Protein AF-A0A1V9XJD4-F1 (afdb_monomer)

Nearest PDB structures (foldseek):
  8j9j-assembly1_B4  TM=3.685E-01  e=3.419E+00  Euglena gracilis
  7uj3-assembly1_B  TM=4.020E-01  e=5.989E+00  Respiratory syncytial virus

Foldseek 3Di:
DDDDDDPPPPPPPPPP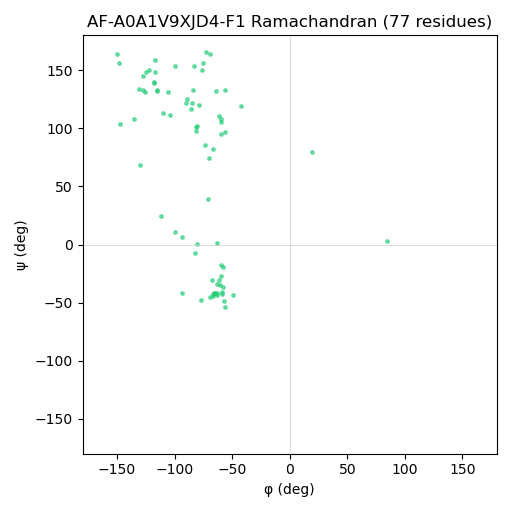DDDDDDQWDFDQDPVRDTDTDHDDDDDCPDQVNVQVVVQVVVVVVQCVVPVPDDDDDGDDDDD

Sequence (79 aa):
MPPTSEKTQLRVDQTLLQPPMNSFDVLHTSDGDTVLYTSESVGEGHPDKMCDQISDAILDAHIKQDPNAKVACETITKT

Structure (mmCIF, N/CA/C/O backbone):
data_AF-A0A1V9XJD4-F1
#
_entry.id   AF-A0A1V9XJD4-F1
#
loop_
_atom_site.group_PDB
_atom_site.id
_atom_site.type_symbol
_atom_site.label_atom_id
_atom_site.label_alt_id
_atom_site.label_comp_id
_atom_site.label_asym_id
_atom_site.label_entity_id
_atom_site.label_seq_id
_atom_site.pdbx_PDB_ins_code
_atom_site.Cartn_x
_atom_site.Cartn_y
_atom_site.Cartn_z
_atom_site.occupancy
_atom_site.B_iso_or_equiv
_atom_site.auth_seq_id
_atom_site.auth_comp_id
_atom_site.auth_asym_id
_atom_site.auth_atom_id
_atom_site.pdbx_PDB_model_num
ATOM 1 N N . MET A 1 1 ? -4.039 -31.091 -23.996 1.00 41.62 1 MET A N 1
ATOM 2 C CA . MET A 1 1 ? -4.464 -29.987 -23.112 1.00 41.62 1 MET A CA 1
ATOM 3 C C . MET A 1 1 ? -3.619 -30.055 -21.850 1.00 41.62 1 MET A C 1
ATOM 5 O O . MET A 1 1 ? -3.800 -31.008 -21.102 1.00 41.62 1 MET A O 1
ATOM 9 N N . PRO A 1 2 ? -2.653 -29.145 -21.656 1.00 46.72 2 PRO A N 1
ATOM 10 C CA . PRO A 1 2 ? -1.994 -28.975 -20.365 1.00 46.72 2 PRO A CA 1
ATOM 11 C C . PRO A 1 2 ? -2.926 -28.212 -19.398 1.00 46.72 2 PRO A C 1
ATOM 13 O O . PRO A 1 2 ? -3.771 -27.442 -19.866 1.00 46.72 2 PRO A O 1
ATOM 16 N N . PRO A 1 3 ? -2.834 -28.457 -18.080 1.00 41.88 3 PRO A N 1
ATOM 17 C CA . PRO A 1 3 ? -3.760 -27.903 -17.105 1.00 41.88 3 PRO A CA 1
ATOM 18 C C . PRO A 1 3 ? -3.504 -26.415 -16.822 1.00 41.88 3 PRO A C 1
ATOM 20 O O . PRO A 1 3 ? -2.424 -25.871 -17.032 1.00 41.88 3 PRO A O 1
ATOM 23 N N . THR A 1 4 ? -4.579 -25.792 -16.358 1.00 44.53 4 THR A N 1
ATOM 24 C CA . THR A 1 4 ? -4.809 -24.405 -15.948 1.00 44.53 4 THR A CA 1
ATOM 25 C C . THR A 1 4 ? -3.699 -23.763 -15.112 1.00 44.53 4 THR A C 1
ATOM 27 O O . THR A 1 4 ? -3.445 -24.181 -13.989 1.00 44.53 4 THR A O 1
ATOM 30 N N . SER A 1 5 ? -3.136 -22.684 -15.664 1.00 43.41 5 SER A N 1
ATOM 31 C CA . SER A 1 5 ? -2.736 -21.429 -15.004 1.00 43.41 5 SER A CA 1
ATOM 32 C C . SER A 1 5 ? -2.546 -21.469 -13.481 1.00 43.41 5 SER A C 1
ATOM 34 O O . SER A 1 5 ? -3.377 -20.957 -12.726 1.00 43.41 5 SER A O 1
ATOM 36 N N . GLU A 1 6 ? -1.402 -21.975 -13.039 1.00 40.16 6 GLU A N 1
ATOM 37 C CA . GLU A 1 6 ? -0.835 -21.585 -11.757 1.00 40.16 6 GLU A CA 1
ATOM 38 C C . GLU A 1 6 ? -0.099 -20.258 -11.982 1.00 40.16 6 GLU A C 1
ATOM 40 O O . GLU A 1 6 ? 0.974 -20.205 -12.580 1.00 40.16 6 GLU A O 1
ATOM 45 N N . LYS A 1 7 ? -0.729 -19.146 -11.584 1.00 43.41 7 LYS A N 1
ATOM 46 C CA . LYS A 1 7 ? -0.047 -17.855 -11.448 1.00 43.41 7 LYS A CA 1
ATOM 47 C C . LYS A 1 7 ? 0.894 -17.946 -10.247 1.00 43.41 7 LYS A C 1
ATOM 49 O O . LYS A 1 7 ? 0.616 -17.382 -9.192 1.00 43.41 7 LYS A O 1
ATOM 54 N N . THR A 1 8 ? 2.009 -18.649 -10.394 1.00 34.78 8 THR A N 1
ATOM 55 C CA . THR A 1 8 ? 3.144 -18.486 -9.492 1.00 34.78 8 THR A CA 1
ATOM 56 C C . THR A 1 8 ? 3.779 -17.154 -9.870 1.00 34.78 8 THR A C 1
ATOM 58 O O . THR A 1 8 ? 4.663 -17.078 -10.718 1.00 34.78 8 THR A O 1
ATOM 61 N N . GLN A 1 9 ? 3.261 -16.066 -9.293 1.00 47.09 9 GLN A N 1
ATOM 62 C CA . GLN A 1 9 ? 4.001 -14.816 -9.193 1.00 47.09 9 GLN A CA 1
ATOM 63 C C . GLN A 1 9 ? 5.287 -15.189 -8.457 1.00 47.09 9 GLN A C 1
ATOM 65 O O . GLN A 1 9 ? 5.275 -15.367 -7.239 1.00 47.09 9 GLN A O 1
ATOM 70 N N . LEU A 1 10 ? 6.366 -15.422 -9.203 1.00 41.31 10 LEU A N 1
ATOM 71 C CA . LEU A 1 10 ? 7.691 -15.619 -8.645 1.00 41.31 10 LEU A CA 1
ATOM 72 C C . LEU A 1 10 ? 8.008 -14.341 -7.873 1.00 41.31 10 LEU A C 1
ATOM 74 O O . LEU A 1 10 ? 8.423 -13.332 -8.438 1.00 4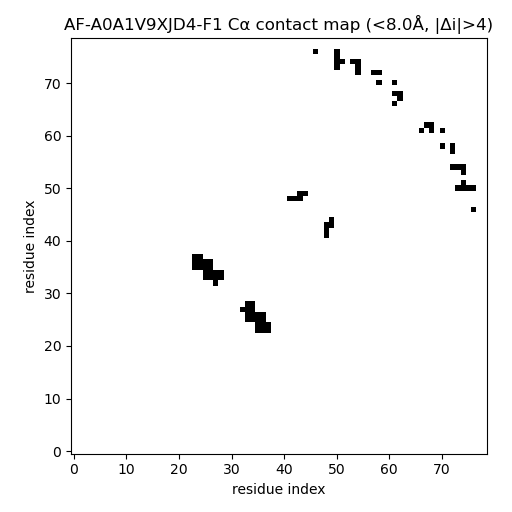1.31 10 LEU A O 1
ATOM 78 N N . ARG A 1 11 ? 7.736 -14.371 -6.568 1.00 43.47 11 ARG A N 1
ATOM 79 C CA . ARG A 1 11 ? 8.263 -13.426 -5.598 1.00 43.47 11 ARG A CA 1
ATOM 80 C C . ARG A 1 11 ? 9.756 -13.707 -5.559 1.0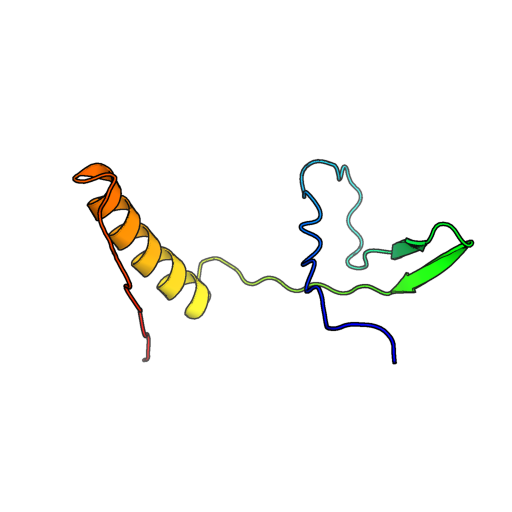0 43.47 11 ARG A C 1
ATOM 82 O O . ARG A 1 11 ? 10.224 -14.497 -4.749 1.00 43.47 11 ARG A O 1
ATOM 89 N N . VAL A 1 12 ? 10.473 -13.138 -6.524 1.00 48.00 12 VAL A N 1
ATOM 90 C CA . VAL A 1 12 ? 11.925 -13.054 -6.488 1.00 48.00 12 VAL A CA 1
ATOM 91 C C . VAL A 1 12 ? 12.259 -12.265 -5.233 1.00 48.00 12 VAL A C 1
ATOM 93 O O . VAL A 1 12 ? 11.962 -11.078 -5.112 1.00 48.00 12 VAL A O 1
ATOM 96 N N . ASP A 1 13 ? 12.737 -12.995 -4.235 1.00 40.25 13 ASP A N 1
ATOM 97 C CA . ASP A 1 13 ? 13.165 -12.449 -2.965 1.00 40.25 13 ASP A CA 1
ATOM 98 C C . ASP A 1 13 ? 14.301 -11.451 -3.237 1.00 40.25 13 ASP A C 1
ATOM 100 O O . ASP A 1 13 ? 15.405 -11.831 -3.630 1.00 40.25 13 ASP A O 1
ATOM 104 N N . GLN A 1 14 ? 14.007 -10.157 -3.078 1.00 50.81 14 GLN A N 1
ATOM 105 C CA . GLN A 1 14 ? 14.949 -9.050 -3.276 1.00 50.81 14 GLN A CA 1
ATOM 106 C C . GLN A 1 14 ? 16.145 -9.082 -2.302 1.00 50.81 14 GLN A C 1
ATOM 108 O O . GLN A 1 14 ? 16.994 -8.197 -2.360 1.00 50.81 14 GLN A O 1
ATOM 113 N N . THR A 1 15 ? 16.258 -10.075 -1.412 1.00 41.66 15 THR A N 1
ATOM 114 C CA . THR A 1 15 ? 17.344 -10.139 -0.424 1.00 41.66 15 THR A CA 1
ATOM 115 C C . THR A 1 15 ? 18.669 -10.718 -0.936 1.00 41.66 15 THR A C 1
ATOM 117 O O . THR A 1 15 ? 19.661 -10.615 -0.217 1.00 41.66 15 THR A O 1
ATOM 120 N N . LEU A 1 16 ? 18.754 -11.260 -2.163 1.00 46.56 16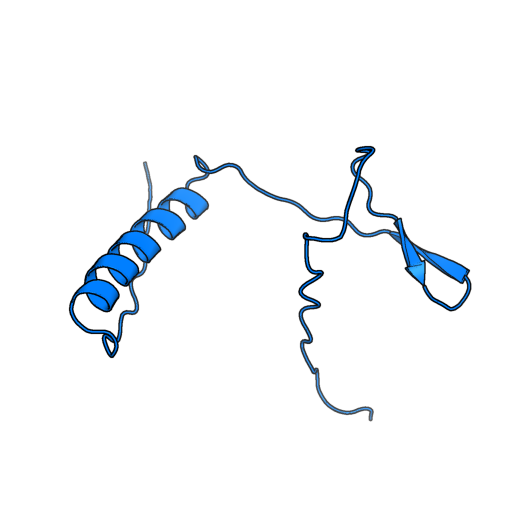 LEU A N 1
ATOM 121 C CA . LEU A 1 16 ? 19.995 -11.871 -2.689 1.00 46.56 16 LEU A CA 1
ATOM 122 C C . LEU A 1 16 ? 20.686 -11.122 -3.848 1.00 46.56 16 LEU A C 1
ATOM 124 O O . LEU A 1 16 ? 21.455 -11.731 -4.589 1.00 46.56 16 LEU A O 1
ATOM 128 N N . LEU A 1 17 ? 20.485 -9.809 -3.996 1.00 47.69 17 LEU A N 1
ATOM 129 C CA . LEU A 1 17 ? 21.240 -8.996 -4.963 1.00 47.69 17 LEU A CA 1
ATOM 130 C C . LEU A 1 17 ? 22.221 -8.033 -4.278 1.00 47.69 17 LEU A C 1
ATOM 132 O O . LEU A 1 17 ? 21.837 -7.074 -3.613 1.00 47.69 17 LEU A O 1
ATOM 136 N N . GLN A 1 18 ? 23.513 -8.286 -4.492 1.00 41.66 18 GLN A N 1
ATOM 137 C CA . GLN A 1 18 ? 24.610 -7.329 -4.322 1.00 41.66 18 GLN A CA 1
ATOM 138 C C . GLN A 1 18 ? 25.018 -6.739 -5.704 1.00 41.66 18 GLN A C 1
ATOM 140 O O . GLN A 1 18 ? 24.785 -7.392 -6.719 1.00 41.66 18 GLN A O 1
ATOM 145 N N . PRO A 1 19 ? 25.585 -5.508 -5.756 1.00 48.47 19 PRO A N 1
ATOM 146 C CA . PRO A 1 19 ? 25.729 -4.639 -6.955 1.00 48.47 19 PRO A CA 1
ATOM 147 C C . PRO A 1 19 ? 26.738 -5.154 -8.021 1.00 48.47 19 PRO A C 1
ATOM 149 O O . PRO A 1 19 ? 27.571 -5.986 -7.663 1.00 48.47 19 PRO A O 1
ATOM 152 N N . PRO A 1 20 ? 26.743 -4.666 -9.297 1.00 50.44 20 PRO A N 1
ATOM 153 C CA . PRO A 1 20 ? 26.432 -3.299 -9.743 1.00 50.44 20 PRO A CA 1
ATOM 154 C C . PRO A 1 20 ? 25.211 -3.130 -10.660 1.00 50.44 20 PRO A C 1
ATOM 156 O O . PRO A 1 20 ? 24.877 -3.962 -11.495 1.00 50.44 20 PRO A O 1
ATOM 159 N N . MET A 1 21 ? 24.592 -1.962 -10.491 1.00 51.25 21 MET A N 1
ATOM 160 C CA . MET A 1 21 ? 23.441 -1.434 -11.215 1.00 51.25 21 MET A CA 1
ATOM 161 C C . MET A 1 21 ? 23.734 -1.262 -12.711 1.00 51.25 21 MET A C 1
ATOM 163 O O . MET A 1 21 ? 24.456 -0.346 -13.089 1.00 51.25 21 MET A O 1
ATOM 167 N N . ASN A 1 22 ? 23.109 -2.081 -13.551 1.00 42.38 22 ASN A N 1
ATOM 168 C CA . ASN A 1 22 ? 22.692 -1.712 -14.902 1.00 42.38 22 ASN A CA 1
ATOM 169 C C . ASN A 1 22 ? 21.228 -2.146 -15.012 1.00 42.38 22 ASN A C 1
ATOM 171 O O . ASN A 1 22 ? 20.885 -3.232 -14.562 1.00 42.38 22 ASN A O 1
ATOM 175 N N . SER A 1 23 ? 20.367 -1.275 -15.534 1.00 48.56 23 SER A N 1
ATOM 176 C CA . SER A 1 23 ? 18.895 -1.333 -15.485 1.00 48.56 23 SER A CA 1
ATOM 177 C C . SER A 1 23 ? 18.269 -2.427 -16.365 1.00 48.56 23 SER A C 1
ATOM 179 O O . SER A 1 23 ? 17.277 -2.190 -17.053 1.00 48.56 23 SER A O 1
ATOM 181 N N . PHE A 1 24 ? 18.894 -3.598 -16.406 1.00 52.28 24 PHE A N 1
ATOM 182 C CA . PHE A 1 24 ? 18.494 -4.721 -17.222 1.00 52.28 24 PHE A CA 1
ATOM 183 C C . PHE A 1 24 ? 18.842 -6.030 -16.508 1.00 52.28 24 PHE A C 1
ATOM 185 O O . PHE A 1 24 ? 20.006 -6.434 -16.468 1.00 52.28 24 PHE A O 1
ATOM 192 N N . ASP A 1 25 ? 17.835 -6.690 -15.941 1.00 60.31 25 ASP A N 1
ATOM 193 C CA . ASP A 1 25 ? 18.027 -7.954 -15.237 1.00 60.31 25 ASP A CA 1
ATOM 194 C C . ASP A 1 25 ? 18.115 -9.090 -16.263 1.00 60.31 25 ASP A C 1
ATOM 196 O O . ASP A 1 25 ? 17.121 -9.535 -16.841 1.00 60.31 25 ASP A O 1
ATOM 200 N N . VAL A 1 26 ? 19.340 -9.543 -16.534 1.00 60.81 26 VAL A N 1
ATOM 201 C CA . VAL A 1 26 ? 19.597 -10.683 -17.419 1.00 60.81 26 VAL A CA 1
ATOM 202 C C . VAL A 1 26 ? 19.385 -11.973 -16.630 1.00 60.81 26 VAL A C 1
ATOM 204 O O . VAL A 1 26 ? 20.276 -12.437 -15.911 1.00 60.81 26 VAL A O 1
ATOM 207 N N . LEU A 1 27 ? 18.203 -12.571 -16.777 1.00 67.56 27 LEU A N 1
ATOM 208 C CA . LEU A 1 27 ? 17.910 -13.876 -16.194 1.00 67.56 27 LEU A CA 1
ATOM 209 C C . LEU A 1 27 ? 18.528 -14.969 -17.070 1.00 67.56 27 LEU A C 1
ATOM 211 O O . LEU A 1 27 ? 18.209 -15.105 -18.254 1.00 67.56 27 LEU A O 1
ATOM 215 N N . HIS A 1 28 ? 19.421 -15.755 -16.475 1.00 62.19 28 HIS A N 1
ATOM 216 C CA . HIS A 1 28 ? 19.995 -16.932 -17.116 1.00 62.19 28 HIS A CA 1
ATOM 217 C C . HIS A 1 28 ? 19.121 -18.142 -16.799 1.00 62.19 28 HIS A C 1
ATOM 219 O O . HIS A 1 28 ? 18.901 -18.466 -15.630 1.00 62.19 28 HIS A O 1
ATOM 225 N N . THR A 1 29 ? 18.618 -18.803 -17.838 1.00 61.50 29 THR A N 1
ATOM 226 C CA . THR A 1 29 ? 17.905 -20.075 -17.687 1.00 61.50 29 THR A CA 1
ATOM 227 C C . THR A 1 29 ? 18.908 -21.231 -17.615 1.00 61.50 29 THR A C 1
ATOM 229 O O . THR A 1 29 ? 20.026 -21.133 -18.125 1.00 61.50 29 THR A O 1
ATOM 232 N N . SER A 1 30 ? 18.529 -22.333 -16.962 1.00 65.12 30 SER A N 1
ATOM 233 C CA . SER A 1 30 ? 19.369 -23.531 -16.783 1.00 65.12 30 SER A CA 1
ATOM 234 C C . SER A 1 30 ? 19.852 -24.163 -18.093 1.00 65.12 30 SER A C 1
ATOM 236 O O . SER A 1 30 ? 20.838 -24.896 -18.080 1.00 65.12 30 SER A O 1
ATOM 238 N N . ASP A 1 31 ? 19.188 -23.854 -19.207 1.00 73.62 31 ASP A N 1
ATOM 239 C CA . ASP A 1 31 ? 19.480 -24.378 -20.543 1.00 73.62 31 ASP A CA 1
ATOM 240 C C . ASP A 1 31 ? 20.421 -23.471 -21.362 1.00 73.62 31 ASP A C 1
ATOM 242 O O . ASP A 1 31 ? 20.702 -23.750 -22.524 1.00 73.62 31 ASP A O 1
ATOM 246 N N . GLY A 1 32 ? 2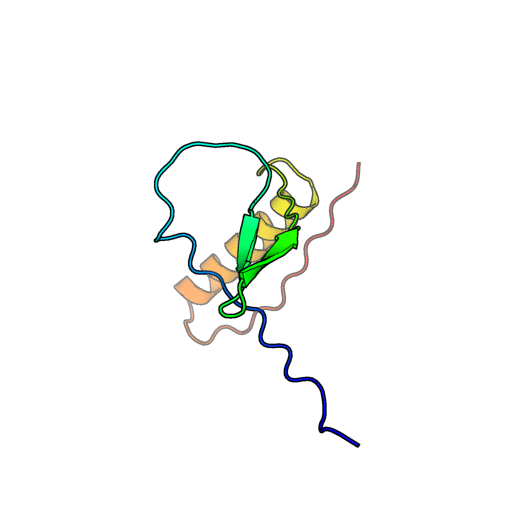0.966 -22.407 -20.754 1.00 66.00 32 GLY A N 1
ATOM 247 C CA . GLY A 1 32 ? 21.934 -21.510 -21.396 1.00 66.00 32 GLY A CA 1
ATOM 248 C C . GLY A 1 32 ? 21.310 -20.397 -22.241 1.00 66.00 32 GLY A C 1
ATOM 249 O O . GLY A 1 32 ? 22.044 -19.591 -22.812 1.00 66.00 32 GLY A O 1
ATOM 250 N N . ASP A 1 33 ? 19.979 -20.305 -22.273 1.00 74.56 33 ASP A N 1
ATOM 251 C CA . ASP A 1 33 ? 19.262 -19.247 -22.977 1.00 74.56 33 ASP A CA 1
ATOM 252 C C . ASP A 1 33 ? 19.146 -17.983 -22.112 1.00 74.56 33 ASP A C 1
ATOM 254 O O . ASP A 1 33 ? 18.780 -18.029 -20.928 1.00 74.56 33 ASP A O 1
ATOM 258 N N . THR A 1 34 ? 19.451 -16.834 -22.724 1.00 83.06 34 THR A N 1
ATOM 259 C CA . THR A 1 34 ? 19.313 -15.508 -22.115 1.00 83.06 34 THR A CA 1
ATOM 260 C C . THR A 1 34 ? 17.891 -14.987 -22.278 1.00 83.06 34 THR A C 1
ATOM 262 O O . THR A 1 34 ? 17.424 -14.784 -23.400 1.00 83.06 34 THR A O 1
ATOM 265 N N . VAL A 1 35 ? 17.228 -14.694 -21.158 1.00 80.94 35 VAL A N 1
ATOM 266 C CA . VAL A 1 35 ? 15.913 -14.049 -21.156 1.00 80.94 35 VAL A CA 1
ATOM 267 C C . VAL A 1 35 ? 16.054 -12.593 -20.730 1.00 80.94 35 VAL A C 1
ATOM 269 O O . VAL A 1 35 ? 16.688 -12.262 -19.728 1.00 80.94 35 VAL A O 1
ATOM 272 N N . LEU A 1 36 ? 15.441 -11.720 -21.524 1.00 83.44 36 LEU A N 1
ATOM 273 C CA . LEU A 1 36 ? 15.345 -10.292 -21.270 1.00 83.44 36 LEU A CA 1
ATOM 274 C C . LEU A 1 36 ? 14.137 -10.012 -20.367 1.00 83.44 36 LEU A C 1
ATOM 276 O O . LEU A 1 36 ? 13.002 -10.257 -20.778 1.00 83.44 36 LEU A O 1
ATOM 280 N N . TYR A 1 37 ? 14.378 -9.499 -19.157 1.00 81.06 37 TYR A N 1
ATOM 281 C CA . T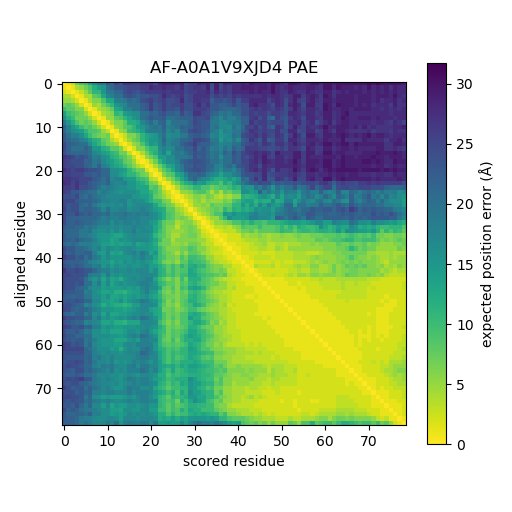YR A 1 37 ? 13.329 -9.117 -18.213 1.00 81.06 37 TYR A CA 1
ATOM 282 C C . TYR A 1 37 ? 13.382 -7.619 -17.906 1.00 81.06 37 TYR A C 1
ATOM 284 O O . TYR A 1 37 ? 14.452 -7.037 -17.735 1.00 81.06 37 TYR A O 1
ATOM 292 N N . THR A 1 38 ? 12.210 -6.994 -17.825 1.00 79.94 38 THR A N 1
ATOM 293 C CA . THR A 1 38 ? 12.064 -5.580 -17.470 1.00 79.94 38 THR A CA 1
ATOM 294 C C . THR A 1 38 ? 11.070 -5.441 -16.328 1.00 79.94 38 THR A C 1
ATOM 296 O O . THR A 1 38 ? 9.973 -5.996 -16.402 1.00 79.94 38 THR A O 1
ATOM 299 N N . SER A 1 39 ? 11.430 -4.664 -15.308 1.00 87.56 39 SER A N 1
ATOM 300 C CA . SER A 1 39 ? 10.543 -4.266 -14.213 1.00 87.56 39 SER A CA 1
ATOM 301 C C . SER A 1 39 ? 10.516 -2.748 -14.094 1.00 87.56 39 SER A C 1
ATOM 303 O O . SER A 1 39 ? 11.525 -2.087 -14.337 1.00 87.56 39 SER A O 1
ATOM 305 N N . GLU A 1 40 ? 9.381 -2.203 -13.669 1.00 89.00 40 GLU A N 1
ATOM 306 C CA . GLU A 1 40 ? 9.218 -0.783 -13.353 1.00 89.00 40 GLU A CA 1
ATOM 307 C C . GLU A 1 40 ? 8.872 -0.581 -11.873 1.00 89.00 40 GLU A C 1
ATOM 309 O O . GLU A 1 40 ? 8.413 -1.500 -11.189 1.00 89.00 40 GLU A O 1
ATOM 314 N N . SER A 1 41 ? 9.121 0.625 -11.367 1.00 89.25 41 SER A N 1
ATOM 315 C CA . SER A 1 41 ? 8.716 1.064 -10.034 1.00 89.25 41 SER A CA 1
ATOM 316 C C . SER A 1 41 ? 8.428 2.565 -10.047 1.00 89.25 41 SER A C 1
ATOM 318 O O . SER A 1 41 ? 8.924 3.305 -10.897 1.00 89.25 41 SER A O 1
ATOM 320 N N . VAL A 1 42 ? 7.608 3.018 -9.102 1.00 90.25 42 VAL A N 1
ATOM 321 C CA . VAL A 1 42 ? 7.248 4.430 -8.926 1.00 90.25 42 VAL A CA 1
ATOM 322 C C . VAL A 1 42 ? 7.614 4.883 -7.513 1.00 90.25 42 VAL A C 1
ATOM 324 O O . VAL A 1 42 ? 7.618 4.079 -6.581 1.00 90.25 42 VAL A O 1
ATOM 327 N N . GLY A 1 43 ? 7.947 6.166 -7.353 1.00 87.19 43 GLY A N 1
ATOM 328 C CA . GLY A 1 43 ? 8.299 6.741 -6.052 1.00 87.19 43 GLY A CA 1
ATOM 329 C C . GLY A 1 43 ? 7.094 6.914 -5.121 1.00 87.19 43 GLY A C 1
ATOM 330 O O . GLY A 1 43 ? 5.946 6.894 -5.558 1.00 87.19 43 GLY A O 1
ATOM 331 N N . GLU A 1 44 ? 7.355 7.154 -3.836 1.00 87.00 44 GLU A N 1
ATOM 332 C CA . GLU A 1 44 ? 6.321 7.275 -2.789 1.00 87.00 44 GLU A CA 1
ATOM 333 C C . GLU A 1 44 ? 5.310 8.407 -3.030 1.00 87.00 44 GLU A C 1
ATOM 335 O O . GLU A 1 44 ? 4.167 8.313 -2.594 1.00 87.00 44 GLU A O 1
ATOM 340 N N . GLY A 1 45 ? 5.712 9.462 -3.745 1.00 88.56 45 GLY A N 1
ATOM 341 C CA . GLY A 1 45 ? 4.836 10.575 -4.122 1.00 88.56 45 GLY A CA 1
ATOM 342 C C . GLY A 1 45 ? 3.945 10.303 -5.338 1.00 88.56 45 GLY A C 1
ATOM 343 O O . GLY A 1 45 ? 3.212 11.197 -5.756 1.00 88.56 45 GLY A O 1
ATOM 344 N N . HIS A 1 46 ? 4.017 9.113 -5.946 1.00 94.81 46 HIS A N 1
ATOM 345 C CA . HIS A 1 46 ? 3.093 8.740 -7.013 1.00 94.81 46 HIS A CA 1
ATOM 346 C C . HIS A 1 46 ? 1.665 8.677 -6.445 1.00 94.81 46 HIS A C 1
ATOM 348 O O . HIS A 1 46 ? 1.483 8.040 -5.408 1.00 94.81 46 HIS A O 1
ATOM 354 N N . PRO A 1 47 ? 0.650 9.278 -7.094 1.00 91.06 47 PRO A N 1
ATOM 355 C CA . PRO A 1 47 ? -0.722 9.309 -6.580 1.00 91.06 47 PRO A CA 1
ATOM 356 C C . PRO A 1 47 ? -1.245 7.937 -6.136 1.00 91.06 47 PRO A C 1
ATOM 358 O O . PRO A 1 47 ? -1.775 7.818 -5.036 1.00 91.06 47 PRO A O 1
ATOM 361 N N . ASP A 1 48 ? -0.990 6.892 -6.925 1.00 92.38 48 ASP A N 1
ATOM 362 C CA . ASP A 1 48 ? -1.373 5.519 -6.567 1.00 92.38 48 ASP A CA 1
ATOM 363 C C . ASP A 1 48 ? -0.664 5.032 -5.296 1.00 92.38 48 ASP A C 1
ATOM 365 O O . ASP A 1 48 ? -1.301 4.491 -4.398 1.00 92.38 48 ASP A O 1
ATOM 369 N N . LYS A 1 49 ? 0.642 5.301 -5.156 1.00 91.31 49 LYS A N 1
ATOM 370 C CA . LYS A 1 49 ? 1.399 4.939 -3.948 1.00 91.31 49 LYS A CA 1
ATOM 371 C C . LYS A 1 49 ? 0.977 5.727 -2.725 1.00 91.31 49 LYS A C 1
ATOM 373 O O . LYS A 1 49 ? 1.063 5.205 -1.617 1.00 91.31 49 LYS A O 1
ATOM 378 N N . MET A 1 50 ? 0.523 6.961 -2.905 1.00 94.75 50 MET A N 1
ATOM 379 C CA . MET A 1 50 ? -0.075 7.722 -1.817 1.00 94.75 50 MET A CA 1
ATOM 380 C C . MET A 1 50 ? -1.400 7.090 -1.375 1.00 94.75 50 MET A C 1
ATOM 382 O O . MET A 1 50 ? -1.644 6.973 -0.177 1.00 94.75 50 MET A O 1
ATOM 386 N N . CYS A 1 51 ? -2.241 6.651 -2.316 1.00 95.50 51 CYS A N 1
ATOM 387 C CA . CYS A 1 51 ? -3.484 5.941 -2.011 1.00 95.50 51 CYS A CA 1
ATOM 388 C C . CYS A 1 51 ? -3.235 4.598 -1.305 1.00 95.50 51 CYS A C 1
ATOM 390 O O . CYS A 1 51 ? -3.930 4.309 -0.327 1.00 95.50 51 CYS A O 1
ATOM 392 N N . ASP A 1 52 ? -2.228 3.831 -1.735 1.00 94.50 52 ASP A N 1
ATOM 393 C CA . ASP A 1 52 ? -1.781 2.605 -1.055 1.00 94.50 52 ASP A CA 1
ATOM 394 C C . ASP A 1 52 ? -1.403 2.913 0.404 1.00 94.50 52 ASP A C 1
ATOM 396 O O . ASP A 1 52 ? -1.976 2.347 1.332 1.00 94.50 52 ASP A O 1
ATOM 400 N N . GLN A 1 53 ? -0.514 3.894 0.618 1.00 96.06 53 GLN A N 1
ATOM 401 C CA . GLN A 1 53 ? -0.039 4.277 1.954 1.00 96.06 53 GLN A CA 1
ATOM 402 C C . GLN A 1 53 ? -1.173 4.710 2.890 1.00 96.06 53 GLN A C 1
ATOM 404 O O . GLN A 1 53 ? -1.175 4.363 4.071 1.00 96.06 53 GLN A O 1
ATOM 409 N N . ILE A 1 54 ? -2.144 5.474 2.383 1.00 96.38 54 ILE A N 1
ATOM 410 C CA . ILE A 1 54 ? -3.299 5.913 3.175 1.00 96.38 54 ILE A CA 1
ATOM 411 C C . ILE A 1 54 ? -4.178 4.716 3.555 1.00 96.38 54 ILE A C 1
ATOM 413 O O . ILE A 1 54 ? -4.610 4.611 4.705 1.00 96.38 54 ILE A O 1
ATOM 417 N N . SER A 1 55 ? -4.432 3.814 2.606 1.00 96.31 55 SER A N 1
ATOM 418 C CA . SER A 1 55 ? -5.276 2.636 2.830 1.00 96.31 55 SER A CA 1
ATOM 419 C C . SER A 1 55 ? -4.630 1.672 3.835 1.00 96.31 55 SER A C 1
ATOM 421 O O . SER A 1 55 ? -5.305 1.216 4.762 1.00 96.31 55 SER A O 1
ATOM 423 N N . ASP A 1 56 ? -3.317 1.449 3.726 1.00 96.50 56 ASP A N 1
ATOM 424 C CA . ASP A 1 56 ? -2.536 0.626 4.657 1.00 96.50 56 ASP A CA 1
ATOM 425 C C . ASP A 1 56 ? -2.490 1.240 6.062 1.00 96.50 56 ASP A C 1
ATOM 427 O O . ASP A 1 56 ? -2.707 0.540 7.049 1.00 96.50 56 ASP A O 1
ATOM 431 N N . ALA A 1 57 ? -2.323 2.561 6.185 1.00 97.69 57 ALA A N 1
ATOM 432 C CA . ALA A 1 57 ? -2.338 3.227 7.490 1.00 97.69 57 ALA A CA 1
ATOM 433 C C . ALA A 1 57 ? -3.678 3.041 8.231 1.00 97.69 57 ALA A C 1
ATOM 435 O O . ALA A 1 57 ? -3.713 2.912 9.460 1.00 97.69 57 ALA A O 1
ATOM 436 N N . ILE A 1 58 ? -4.794 3.009 7.495 1.00 96.69 58 ILE A N 1
ATOM 437 C CA . ILE A 1 58 ? -6.118 2.720 8.057 1.00 96.69 58 ILE A CA 1
ATOM 438 C C . ILE A 1 58 ? -6.205 1.253 8.491 1.00 96.69 58 ILE A C 1
ATOM 440 O O . ILE A 1 58 ? -6.685 0.983 9.596 1.00 96.69 58 ILE A O 1
ATOM 444 N N . LEU A 1 59 ? -5.738 0.314 7.664 1.00 96.69 59 LEU A N 1
ATOM 445 C CA . LEU A 1 59 ? -5.678 -1.109 8.006 1.00 96.69 59 LEU A CA 1
ATOM 446 C C . LEU A 1 59 ? -4.854 -1.340 9.283 1.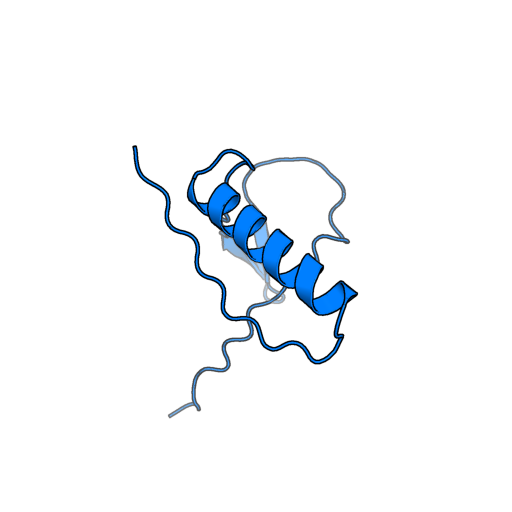00 96.69 59 LEU A C 1
ATOM 448 O O . LEU A 1 59 ? -5.345 -1.971 10.221 1.00 96.69 59 LEU A O 1
ATOM 452 N N . ASP A 1 60 ? -3.658 -0.757 9.363 1.00 97.19 60 ASP A N 1
ATOM 453 C CA . ASP A 1 60 ? -2.751 -0.861 10.507 1.00 97.19 60 ASP A CA 1
ATOM 454 C C . ASP A 1 60 ? -3.398 -0.354 11.799 1.00 97.19 60 ASP A C 1
ATOM 456 O O . ASP A 1 60 ? -3.304 -0.989 12.854 1.00 97.19 60 ASP A O 1
ATOM 460 N N . ALA A 1 61 ? -4.109 0.775 11.726 1.00 97.69 61 ALA A N 1
ATOM 461 C CA . ALA A 1 61 ? -4.811 1.340 12.873 1.00 97.69 61 ALA A CA 1
ATOM 462 C C . ALA A 1 61 ? -5.916 0.412 13.408 1.00 97.69 61 ALA A C 1
ATOM 464 O O . ALA A 1 61 ? -6.143 0.377 14.623 1.00 97.69 61 ALA A O 1
ATOM 465 N N . HIS A 1 62 ? -6.589 -0.336 12.526 1.00 97.38 62 HIS A N 1
ATOM 466 C CA . HIS A 1 62 ? -7.614 -1.309 12.907 1.00 97.38 62 HIS A CA 1
ATOM 467 C C . HIS A 1 62 ? -6.998 -2.600 13.447 1.00 97.38 62 HIS A C 1
ATOM 469 O O . HIS A 1 62 ? -7.384 -3.027 14.533 1.00 97.38 62 HIS A O 1
ATOM 475 N N . ILE A 1 63 ? -5.997 -3.171 12.766 1.00 97.25 63 ILE A N 1
ATOM 476 C CA . ILE A 1 63 ? -5.293 -4.384 13.217 1.00 97.25 63 ILE A CA 1
ATOM 477 C C . ILE A 1 63 ? -4.662 -4.172 14.600 1.00 97.25 63 ILE A C 1
ATOM 479 O O . ILE A 1 63 ? -4.677 -5.072 15.440 1.00 97.25 63 ILE A O 1
ATOM 483 N N . LYS A 1 64 ? -4.146 -2.965 14.876 1.00 97.50 64 LYS A N 1
ATOM 484 C CA . LYS A 1 64 ? -3.574 -2.611 16.184 1.00 97.50 64 LYS A CA 1
ATOM 485 C C . LYS A 1 64 ? -4.589 -2.685 17.331 1.00 97.50 64 LYS A C 1
ATOM 487 O O . LYS A 1 64 ? -4.190 -2.930 18.468 1.00 97.50 64 LYS A O 1
ATOM 492 N N . GLN A 1 65 ? -5.867 -2.430 17.058 1.00 97.56 65 GLN A N 1
ATOM 493 C CA . GLN A 1 65 ? -6.938 -2.438 18.061 1.00 97.56 65 GLN A CA 1
ATOM 494 C C . GLN A 1 65 ? -7.640 -3.796 18.138 1.00 97.56 65 GLN A C 1
ATOM 496 O O . GLN A 1 65 ? -7.919 -4.278 19.234 1.00 97.56 65 GLN A O 1
ATOM 501 N N . ASP A 1 66 ? -7.900 -4.413 16.987 1.00 97.06 66 ASP A N 1
ATOM 502 C CA . ASP A 1 66 ? -8.480 -5.744 16.858 1.00 97.06 66 ASP A CA 1
ATOM 503 C C . ASP A 1 66 ? -7.700 -6.543 15.799 1.00 97.06 66 ASP A C 1
ATOM 505 O O . ASP A 1 66 ? -7.854 -6.295 14.601 1.00 97.06 66 ASP A O 1
ATOM 509 N N . PRO A 1 67 ? -6.896 -7.542 16.207 1.00 96.25 67 PRO A N 1
ATOM 510 C CA . PRO A 1 67 ? -6.162 -8.396 15.275 1.00 96.25 67 PRO A CA 1
ATOM 511 C C . PRO A 1 67 ? -7.044 -9.181 14.292 1.00 96.25 67 PRO A C 1
ATOM 513 O O . PRO A 1 67 ? -6.533 -9.677 13.292 1.00 96.25 67 PRO A O 1
ATOM 516 N N . ASN A 1 68 ? -8.347 -9.321 14.564 1.00 96.88 68 ASN A N 1
ATOM 517 C CA . ASN A 1 68 ? -9.302 -9.979 13.669 1.00 96.88 68 ASN A CA 1
ATOM 518 C C . ASN A 1 68 ? -10.128 -8.982 12.839 1.00 96.88 68 ASN A C 1
ATOM 520 O O . ASN A 1 68 ? -11.106 -9.386 12.195 1.00 96.88 68 ASN A O 1
ATOM 524 N N . ALA A 1 69 ? -9.758 -7.696 12.848 1.00 96.00 69 ALA A N 1
ATOM 525 C CA . ALA A 1 69 ? -10.438 -6.662 12.087 1.00 96.00 69 ALA A CA 1
ATOM 526 C C . ALA A 1 69 ? -10.473 -7.008 10.592 1.00 96.00 69 ALA A C 1
ATOM 528 O O . ALA A 1 69 ? -9.470 -7.379 9.982 1.00 96.00 69 ALA A O 1
ATOM 529 N N . LYS A 1 70 ? -11.651 -6.854 9.984 1.00 95.88 70 LYS A N 1
ATOM 530 C CA . LYS A 1 70 ? -11.852 -7.008 8.540 1.00 95.88 70 LYS A CA 1
ATOM 531 C C . LYS A 1 70 ? -11.994 -5.626 7.919 1.00 95.88 70 LYS A C 1
ATOM 533 O O . LYS A 1 70 ? -12.995 -4.956 8.158 1.00 95.88 70 LYS A O 1
ATOM 538 N N . VAL A 1 71 ? -11.007 -5.214 7.130 1.00 93.25 71 VAL A N 1
ATOM 539 C CA . VAL A 1 71 ? -10.951 -3.889 6.497 1.00 93.25 71 VAL A CA 1
ATOM 540 C C . VAL A 1 71 ? -10.767 -4.062 4.991 1.00 93.25 71 VAL A C 1
ATOM 542 O O . VAL A 1 71 ? -9.911 -4.824 4.553 1.00 93.25 71 VAL A O 1
ATOM 545 N N . ALA A 1 72 ? -11.587 -3.359 4.214 1.00 95.25 72 ALA A N 1
ATOM 546 C CA . ALA A 1 72 ? -11.502 -3.261 2.757 1.00 95.25 72 ALA A CA 1
ATOM 547 C C . ALA A 1 72 ? -11.560 -1.772 2.386 1.00 95.25 72 ALA A C 1
ATOM 549 O O . ALA A 1 72 ? -12.586 -1.266 1.935 1.00 95.25 72 ALA A O 1
ATOM 550 N N . CYS A 1 73 ? -10.499 -1.048 2.747 1.00 94.75 73 CYS A N 1
ATOM 551 C CA . CYS A 1 73 ? -10.410 0.394 2.556 1.00 94.75 73 CYS A CA 1
ATOM 552 C C . CYS A 1 73 ? -9.816 0.698 1.179 1.00 94.75 73 CYS A C 1
ATOM 554 O O . CYS A 1 73 ? -8.715 0.249 0.886 1.00 94.75 73 CYS A O 1
ATOM 556 N N . GLU A 1 74 ? -10.528 1.490 0.381 1.00 96.38 74 GLU A N 1
ATOM 557 C CA . GLU A 1 74 ? -10.104 1.935 -0.948 1.00 96.38 74 GLU A CA 1
ATOM 558 C C . GLU A 1 74 ? -9.914 3.454 -0.927 1.00 96.38 74 GLU A C 1
ATOM 560 O O . GLU A 1 74 ? -10.791 4.181 -0.448 1.00 96.38 74 GLU A O 1
ATOM 565 N N . THR A 1 75 ? -8.796 3.945 -1.463 1.00 95.62 75 THR A N 1
ATOM 566 C CA . THR A 1 75 ? -8.505 5.385 -1.529 1.00 95.62 75 THR A CA 1
ATOM 567 C C . THR A 1 75 ? -8.450 5.853 -2.979 1.00 95.62 75 THR A C 1
ATOM 569 O O . THR A 1 75 ? -7.763 5.264 -3.806 1.00 95.62 75 THR A O 1
ATOM 572 N N . ILE A 1 76 ? -9.145 6.953 -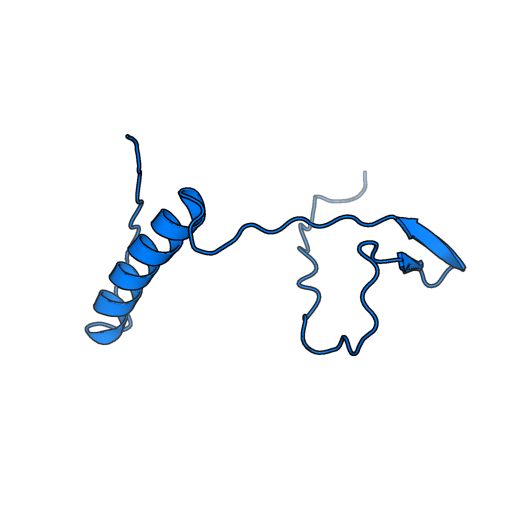3.279 1.00 95.69 76 ILE A N 1
ATOM 573 C CA . ILE A 1 76 ? -9.102 7.636 -4.577 1.00 95.69 76 ILE A CA 1
ATOM 574 C C . ILE A 1 76 ? -8.563 9.052 -4.395 1.00 95.69 76 ILE A C 1
ATOM 576 O O . ILE A 1 76 ? -8.926 9.747 -3.445 1.00 95.69 76 ILE A O 1
ATOM 580 N N . THR A 1 77 ? -7.723 9.498 -5.324 1.00 93.19 77 THR A N 1
ATOM 581 C CA . THR A 1 77 ? -7.221 10.872 -5.358 1.00 93.19 77 THR A CA 1
ATOM 582 C C . THR A 1 77 ? -7.444 11.496 -6.732 1.00 93.19 77 THR A C 1
ATOM 584 O O . THR A 1 7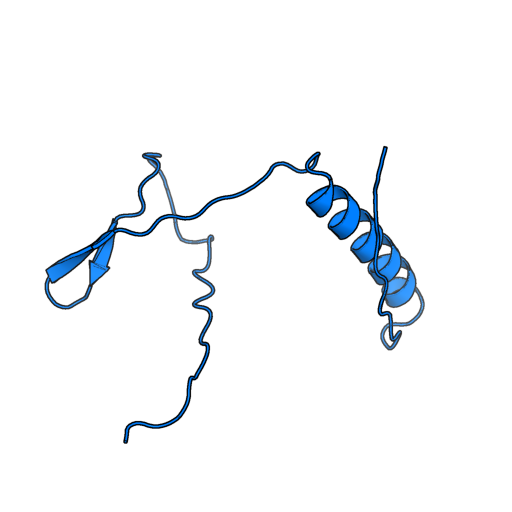7 ? -7.404 10.821 -7.760 1.00 93.19 77 THR A O 1
ATOM 587 N N . LYS A 1 78 ? -7.730 12.796 -6.742 1.00 91.31 78 LYS A N 1
ATOM 588 C CA . LYS A 1 78 ? -7.861 13.638 -7.934 1.00 91.31 78 LYS A CA 1
ATOM 589 C C . LYS A 1 78 ? -7.440 15.060 -7.567 1.00 91.31 78 LYS A C 1
ATOM 591 O O . LYS A 1 78 ? -7.420 15.406 -6.387 1.00 91.31 78 LYS A O 1
ATOM 596 N N . THR A 1 79 ? -7.173 15.884 -8.570 1.00 75.62 79 THR A N 1
ATOM 597 C CA . THR A 1 79 ? -6.966 17.328 -8.398 1.00 75.62 79 THR A CA 1
ATOM 598 C C . THR A 1 79 ? -8.236 18.076 -7.996 1.00 75.62 79 THR A C 1
ATOM 600 O O . THR A 1 79 ? -9.371 17.618 -8.308 1.00 75.62 79 THR A O 1
#

Secondary structure (DSSP, 8-state):
-------------GGG--S---S-EEEEPTTS-EEEE------TTSHHHHHHHHHHHHHHHHHTT-TT-----------

Solvent-accessible surface area (backbone atoms only — not comparable to full-atom values): 5606 Å² total; per-residue (Å²): 135,83,84,82,85,77,83,73,76,78,76,73,70,80,86,80,75,78,87,84,95,62,104,58,57,75,47,74,45,97,86,75,51,79,43,90,49,88,86,86,85,80,59,72,85,36,69,68,48,43,28,50,53,54,29,48,54,53,46,50,60,42,41,74,76,34,82,82,60,87,79,87,68,83,60,86,87,81,135

Mean predicted aligned error: 13.38 Å

Organism: NCBI:txid418985

pLDDT: mean 75.01, std 22.12, range [34.78, 97.69]

Radius of gyration: 19.15 Å; Cα contacts (8 Å, |Δi|>4): 42; chains: 1; bounding box: 38×47×41 Å

InterPro domains:
  IPR002133 S-adenosylmethionine synthetase [PTHR11964] (33-79)
  IPR022628 S-adenosylmethionine synthetase, N-terminal [PF00438] (35-79)
  IPR022636 S-adenosylmethionine synthetase superfamily [SSF55973] (35-79)